Protein AF-A0A371FPP7-F1 (afdb_monomer)

Mean predicted aligned error: 8.83 Å

Structure (mmCIF, N/CA/C/O backbone):
data_AF-A0A371FPP7-F1
#
_entry.id   AF-A0A371FPP7-F1
#
loop_
_atom_site.group_PDB
_atom_site.id
_atom_site.type_symbol
_atom_site.label_atom_id
_atom_site.label_alt_id
_atom_site.label_comp_id
_atom_site.label_asym_id
_atom_site.label_entity_id
_atom_site.label_seq_id
_atom_site.pdbx_PDB_ins_code
_atom_site.Cartn_x
_atom_site.Cartn_y
_atom_site.Cartn_z
_atom_site.occupancy
_atom_site.B_iso_or_equiv
_atom_site.auth_seq_id
_atom_site.auth_comp_id
_atom_site.auth_asym_id
_atom_site.auth_atom_id
_atom_site.pdbx_PDB_model_num
ATOM 1 N N . MET A 1 1 ? -3.576 8.009 19.409 1.00 37.88 1 MET A N 1
ATOM 2 C CA . MET A 1 1 ? -2.426 7.963 18.478 1.00 37.88 1 MET A CA 1
ATOM 3 C C . MET A 1 1 ? -2.547 6.684 17.661 1.00 37.88 1 MET A C 1
ATOM 5 O O . MET A 1 1 ? -2.646 5.624 18.261 1.00 37.88 1 MET A O 1
ATOM 9 N N . ASN A 1 2 ? -2.666 6.778 16.332 1.00 48.53 2 ASN A N 1
ATOM 10 C CA . ASN A 1 2 ? -2.772 5.599 15.461 1.00 48.53 2 ASN A CA 1
ATOM 11 C C . ASN A 1 2 ? -1.370 5.048 15.191 1.00 48.53 2 ASN A C 1
ATOM 13 O O . ASN A 1 2 ? -0.544 5.763 14.635 1.00 48.53 2 ASN A O 1
ATOM 17 N N . GLN A 1 3 ? -1.147 3.794 15.583 1.00 54.75 3 GLN A N 1
ATOM 18 C CA . GLN A 1 3 ? 0.154 3.118 15.703 1.00 54.75 3 GLN A CA 1
ATOM 19 C C . GLN A 1 3 ? 0.958 2.944 14.399 1.00 54.75 3 GLN A C 1
ATOM 21 O O . GLN A 1 3 ? 2.100 2.514 14.462 1.00 54.75 3 GLN A O 1
ATOM 26 N N . ASN A 1 4 ? 0.403 3.282 13.231 1.00 61.25 4 ASN A N 1
ATOM 27 C CA . ASN A 1 4 ? 1.041 2.985 11.940 1.00 61.25 4 ASN A CA 1
ATOM 28 C C . ASN A 1 4 ? 1.651 4.213 11.251 1.00 61.25 4 ASN A C 1
ATOM 30 O O . ASN A 1 4 ? 2.211 4.075 10.172 1.00 61.25 4 ASN A O 1
ATOM 34 N N . LYS A 1 5 ? 1.516 5.421 11.817 1.00 62.41 5 LYS A N 1
ATOM 35 C CA . LYS A 1 5 ? 2.076 6.633 11.191 1.00 62.41 5 LYS A CA 1
ATOM 36 C C . LYS A 1 5 ? 3.601 6.664 11.207 1.00 62.41 5 LYS A C 1
ATOM 38 O O . LYS A 1 5 ? 4.182 7.240 10.300 1.00 62.41 5 LYS A O 1
ATOM 43 N N . ASP A 1 6 ? 4.208 6.021 12.198 1.00 66.12 6 ASP A N 1
ATOM 44 C CA . ASP A 1 6 ? 5.658 6.024 12.407 1.00 66.12 6 ASP A CA 1
ATOM 45 C C . ASP A 1 6 ? 6.396 5.093 11.424 1.00 66.12 6 ASP A C 1
ATOM 47 O O . ASP A 1 6 ? 7.619 5.041 11.424 1.00 66.12 6 ASP A O 1
ATOM 51 N N . TRP A 1 7 ? 5.665 4.342 10.587 1.00 66.69 7 TRP A N 1
ATOM 52 C CA . TRP A 1 7 ? 6.228 3.485 9.533 1.00 66.69 7 TRP A CA 1
ATOM 53 C C . TRP A 1 7 ? 6.552 4.231 8.237 1.00 66.69 7 TRP A C 1
ATOM 55 O O . TRP A 1 7 ? 7.051 3.607 7.307 1.00 66.69 7 TRP A O 1
ATOM 65 N N . PHE A 1 8 ? 6.232 5.522 8.165 1.00 63.94 8 PHE A N 1
ATOM 66 C CA . PHE A 1 8 ? 6.387 6.337 6.966 1.00 63.94 8 PHE A CA 1
ATOM 67 C C . PHE A 1 8 ? 7.377 7.469 7.238 1.00 63.94 8 PHE A C 1
ATOM 69 O O . PHE A 1 8 ? 7.278 8.151 8.260 1.00 63.94 8 PHE A O 1
ATOM 76 N N . GLU A 1 9 ? 8.301 7.689 6.309 1.00 62.38 9 GLU A N 1
ATOM 77 C CA . GLU A 1 9 ? 9.255 8.799 6.335 1.00 62.38 9 GLU A CA 1
ATOM 78 C C . GLU A 1 9 ? 8.599 10.121 5.947 1.00 62.38 9 GLU A C 1
ATOM 80 O O . GLU A 1 9 ? 8.885 11.160 6.545 1.00 62.38 9 GLU A O 1
ATOM 85 N N . THR A 1 10 ? 7.676 10.091 4.982 1.00 61.66 10 THR A N 1
ATOM 86 C CA . THR A 1 10 ? 6.939 11.278 4.547 1.00 61.66 10 THR A CA 1
ATOM 87 C C . THR A 1 10 ? 5.434 11.030 4.528 1.00 61.66 10 THR A C 1
ATOM 89 O O . THR A 1 10 ? 4.866 10.281 3.735 1.00 61.66 10 THR A O 1
ATOM 92 N N . TYR A 1 11 ? 4.733 11.744 5.411 1.00 63.34 11 TYR A N 1
ATOM 93 C CA . TYR A 1 11 ? 3.279 11.701 5.495 1.00 63.34 11 TYR A CA 1
ATOM 94 C C . TYR A 1 11 ? 2.643 12.908 4.809 1.00 63.34 11 TYR A C 1
ATOM 96 O O . TYR A 1 11 ? 2.662 14.022 5.337 1.00 63.34 11 TYR A O 1
ATOM 104 N N . LYS A 1 12 ? 1.975 12.673 3.679 1.00 66.06 12 LYS A N 1
ATOM 105 C CA . LYS A 1 12 ? 1.112 13.672 3.045 1.00 66.06 12 LYS A CA 1
ATOM 106 C C . LYS A 1 12 ? -0.324 13.176 3.042 1.00 66.06 12 LYS A C 1
ATOM 108 O O . LYS A 1 12 ? -0.688 12.321 2.254 1.00 66.06 12 LYS A O 1
ATOM 113 N N . LYS A 1 13 ? -1.169 13.732 3.913 1.00 67.06 13 LYS A N 1
ATOM 114 C CA . LYS A 1 13 ? -2.587 13.354 3.964 1.00 67.06 13 LYS A CA 1
ATOM 115 C C . LYS A 1 13 ? -3.315 13.836 2.707 1.00 67.06 13 LYS A C 1
ATOM 117 O O . LYS A 1 13 ? -3.762 14.979 2.663 1.00 67.06 13 LYS A O 1
ATOM 122 N N . ILE A 1 14 ? -3.466 12.956 1.727 1.00 66.44 14 ILE A N 1
ATOM 123 C CA . ILE A 1 14 ? -4.298 13.179 0.541 1.00 66.44 14 ILE A CA 1
ATOM 124 C C . ILE A 1 14 ? -5.608 12.410 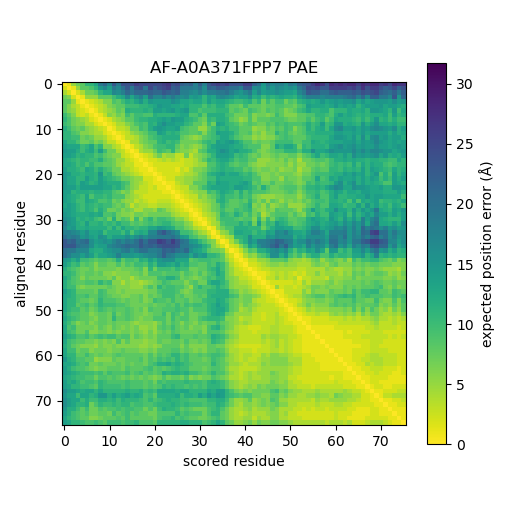0.735 1.00 66.44 14 ILE A C 1
ATOM 126 O O . ILE A 1 14 ? -5.602 11.286 1.240 1.00 66.44 14 IL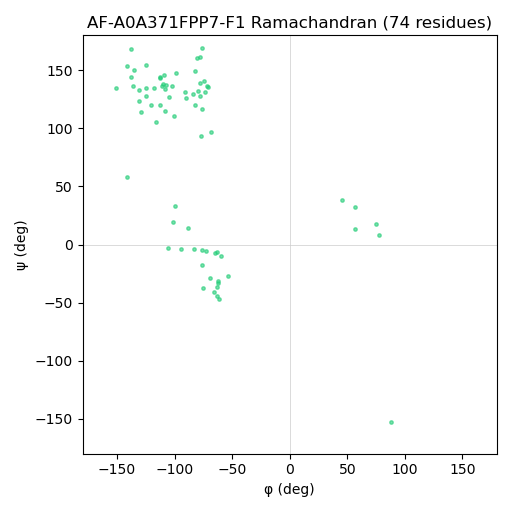E A O 1
ATOM 130 N N . ASP A 1 15 ? -6.742 13.031 0.409 1.00 70.25 15 ASP A N 1
ATOM 131 C CA . ASP A 1 15 ? -8.032 12.339 0.407 1.00 70.25 15 ASP A CA 1
ATOM 132 C C . ASP A 1 15 ? -8.130 11.481 -0.860 1.00 70.25 15 ASP A C 1
ATOM 134 O O . ASP A 1 15 ? -8.495 11.975 -1.922 1.00 70.25 15 ASP A O 1
ATOM 138 N N . ALA A 1 16 ? -7.748 10.208 -0.755 1.00 69.38 16 ALA A N 1
ATOM 139 C CA . ALA A 1 16 ? -7.672 9.282 -1.889 1.00 69.38 16 ALA A CA 1
ATOM 140 C C . ALA A 1 16 ? -9.004 8.549 -2.151 1.00 69.38 16 ALA A C 1
ATOM 142 O O . ALA A 1 16 ? -9.053 7.536 -2.852 1.00 69.38 16 ALA A O 1
ATOM 143 N N . GLY A 1 17 ? -10.096 9.030 -1.548 1.00 76.62 17 GLY A N 1
ATOM 144 C CA . GLY A 1 17 ? -11.435 8.479 -1.712 1.00 76.62 17 GLY A CA 1
ATOM 145 C C . GLY A 1 17 ? -11.779 7.353 -0.734 1.00 76.62 17 GLY A C 1
ATOM 146 O O . GLY A 1 17 ? -11.312 7.301 0.411 1.00 76.62 17 GLY A O 1
ATOM 147 N N . ILE A 1 18 ? -12.685 6.475 -1.170 1.00 73.94 18 ILE A N 1
ATOM 148 C CA . ILE A 1 18 ? -13.325 5.451 -0.339 1.00 73.94 18 ILE A CA 1
ATOM 149 C C . ILE A 1 18 ? -13.112 4.072 -0.962 1.00 73.94 18 ILE A C 1
ATOM 151 O O . ILE A 1 18 ? -13.339 3.880 -2.152 1.00 73.94 18 ILE A O 1
ATOM 155 N N . VAL A 1 19 ? -12.739 3.094 -0.137 1.00 73.00 19 VAL A N 1
ATOM 156 C CA . VAL A 1 19 ? -12.724 1.671 -0.504 1.00 73.00 19 VAL A CA 1
ATOM 157 C C . VAL A 1 19 ? -13.850 0.949 0.221 1.00 73.00 19 VAL A C 1
ATOM 159 O O . VAL A 1 19 ? -14.039 1.124 1.429 1.00 73.00 19 VAL A O 1
ATOM 162 N N . PHE A 1 20 ? -14.585 0.119 -0.515 1.00 75.25 20 PHE A N 1
ATOM 163 C CA . PHE A 1 20 ? -15.562 -0.804 0.047 1.00 75.25 20 PHE A CA 1
ATOM 164 C C . PHE A 1 20 ? -14.879 -2.131 0.365 1.00 75.25 20 PHE A C 1
ATOM 166 O O . PHE A 1 20 ? -14.218 -2.729 -0.479 1.00 75.25 20 PHE A O 1
ATOM 173 N N . LEU A 1 21 ? -15.015 -2.576 1.609 1.00 77.19 21 LEU A N 1
ATOM 174 C CA . LEU A 1 21 ? -14.548 -3.893 2.032 1.00 77.19 21 LEU A CA 1
ATOM 175 C C . LEU A 1 21 ? -15.517 -4.982 1.544 1.00 77.19 21 LEU A C 1
ATOM 177 O O . LEU A 1 21 ? -16.645 -4.682 1.166 1.00 77.19 21 LEU A O 1
ATOM 181 N N . GLY A 1 22 ? -15.128 -6.257 1.649 1.00 70.12 22 GLY A N 1
ATOM 182 C CA . GLY A 1 22 ? -15.984 -7.393 1.260 1.00 70.12 22 GLY A CA 1
ATOM 183 C C . GLY A 1 22 ? -17.322 -7.499 2.013 1.00 70.12 22 GLY A C 1
ATOM 184 O O . GLY A 1 22 ? -18.185 -8.271 1.624 1.00 70.12 22 GLY A O 1
ATOM 185 N N . ASN A 1 23 ? -17.518 -6.712 3.075 1.00 81.19 23 ASN A N 1
ATOM 186 C CA . ASN A 1 23 ? -18.790 -6.560 3.789 1.00 81.19 23 ASN A CA 1
ATOM 1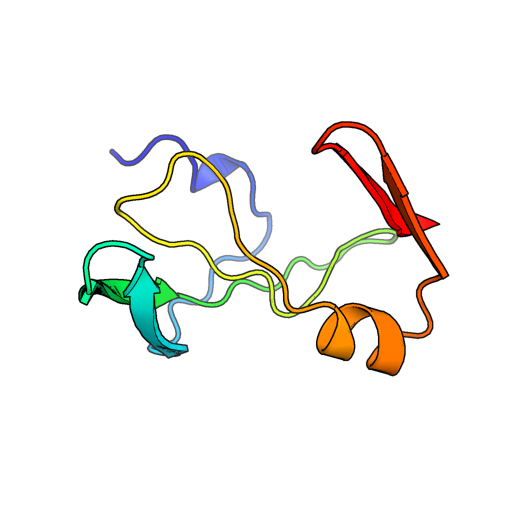87 C C . ASN A 1 23 ? -19.548 -5.268 3.416 1.00 81.19 23 ASN A C 1
ATOM 189 O O . ASN A 1 23 ? -20.354 -4.781 4.208 1.00 81.19 23 ASN A O 1
ATOM 193 N N . ASN A 1 24 ? -19.228 -4.664 2.270 1.00 80.00 24 ASN A N 1
ATOM 194 C CA . ASN A 1 24 ? -19.753 -3.396 1.757 1.00 80.00 24 ASN A CA 1
ATOM 195 C C . ASN A 1 24 ? -19.575 -2.177 2.679 1.00 80.00 24 ASN A C 1
ATOM 197 O O . ASN A 1 24 ? -20.154 -1.118 2.432 1.00 80.00 24 ASN A O 1
ATOM 201 N N . LYS A 1 25 ? -18.747 -2.259 3.728 1.00 79.12 25 LYS A N 1
ATOM 202 C CA . LYS A 1 25 ? -18.445 -1.087 4.555 1.00 79.12 25 LYS A CA 1
ATOM 203 C C . LYS A 1 25 ? -17.426 -0.191 3.858 1.00 79.12 25 LYS A C 1
ATOM 205 O O . LYS A 1 25 ? -16.335 -0.634 3.502 1.00 79.12 25 LYS A O 1
ATOM 210 N N . ALA A 1 26 ? -17.775 1.086 3.751 1.00 74.38 26 ALA A N 1
ATOM 211 C CA . ALA A 1 26 ? -16.906 2.150 3.272 1.00 74.38 26 ALA A CA 1
ATOM 212 C C . ALA A 1 26 ? -15.787 2.480 4.279 1.00 74.38 26 ALA A C 1
ATOM 214 O O . ALA A 1 26 ? -16.019 2.634 5.489 1.00 74.38 26 ALA A O 1
ATOM 215 N N . CYS A 1 27 ? -14.569 2.633 3.765 1.00 71.12 27 CYS A N 1
ATOM 216 C CA . CYS A 1 27 ? -13.388 3.044 4.509 1.00 71.12 27 CYS A CA 1
ATOM 217 C C . CYS A 1 27 ? -12.657 4.179 3.788 1.00 71.12 27 CYS A C 1
ATOM 219 O O . CYS A 1 27 ? -12.412 4.090 2.589 1.00 71.12 27 CYS A O 1
ATOM 221 N N . LYS A 1 28 ? -12.285 5.227 4.533 1.00 69.81 28 LYS A N 1
ATOM 222 C CA . LYS A 1 28 ? -11.501 6.347 4.004 1.00 69.81 28 LYS A CA 1
ATOM 223 C C . LYS A 1 28 ? -10.062 5.917 3.739 1.00 69.81 28 LYS A C 1
ATOM 225 O O . LYS A 1 28 ? -9.457 5.258 4.590 1.00 69.81 28 LYS A O 1
ATOM 230 N N . VAL A 1 29 ? -9.541 6.341 2.596 1.00 59.19 29 VAL A N 1
ATOM 231 C CA . VAL A 1 29 ? -8.198 6.019 2.135 1.00 59.19 29 VAL A CA 1
ATOM 232 C C . VAL A 1 29 ? -7.315 7.261 2.162 1.00 59.19 29 VAL A C 1
ATOM 234 O O . VAL A 1 29 ? -7.751 8.346 1.784 1.00 59.19 29 VAL A O 1
ATOM 237 N N . VAL A 1 30 ? -6.084 7.106 2.644 1.00 58.78 30 VAL A N 1
ATOM 238 C CA . VAL A 1 30 ? -5.070 8.165 2.672 1.00 58.78 30 VAL A CA 1
ATOM 239 C C . VAL A 1 30 ? -3.822 7.651 1.966 1.00 58.78 30 VAL A C 1
ATOM 241 O O . VAL A 1 30 ? -3.352 6.571 2.307 1.00 58.78 30 VAL A O 1
ATOM 244 N N . GLU A 1 31 ? -3.301 8.392 0.993 1.00 60.38 31 GLU A N 1
ATOM 245 C CA . GLU A 1 31 ? -2.035 8.067 0.313 1.00 60.38 31 GLU A CA 1
ATOM 246 C C . GLU A 1 31 ? -0.818 8.546 1.114 1.00 60.38 31 GLU A C 1
ATOM 248 O O . GLU A 1 31 ? -0.895 9.545 1.829 1.00 60.38 31 GLU A O 1
ATOM 253 N N . MET A 1 32 ? 0.302 7.832 0.997 1.00 63.09 32 MET A N 1
ATOM 254 C CA . MET A 1 32 ? 1.610 8.188 1.562 1.00 63.09 32 MET A CA 1
ATOM 255 C C . MET A 1 32 ? 2.716 7.959 0.516 1.00 63.09 32 MET A C 1
ATOM 257 O O . MET A 1 32 ? 2.585 7.095 -0.351 1.00 63.09 32 MET A O 1
ATOM 261 N N . PHE A 1 33 ? 3.791 8.748 0.594 1.00 53.19 33 PHE A N 1
ATOM 262 C CA . PHE A 1 33 ? 4.941 8.707 -0.314 1.00 53.19 33 PHE A CA 1
ATOM 263 C C . PHE A 1 33 ? 6.211 8.669 0.534 1.00 53.19 33 PHE A C 1
ATOM 265 O O . PHE A 1 33 ? 6.390 9.579 1.336 1.00 53.19 33 PHE A O 1
ATOM 272 N N . ASP A 1 34 ? 7.080 7.674 0.364 1.00 57.34 34 ASP A N 1
ATOM 273 C CA . ASP A 1 34 ? 8.359 7.586 1.089 1.00 57.34 34 ASP A CA 1
ATOM 274 C C . ASP A 1 34 ? 9.547 7.764 0.122 1.00 57.34 34 ASP A C 1
ATOM 276 O O . ASP A 1 34 ? 9.500 7.379 -1.046 1.00 57.34 34 ASP A O 1
ATOM 280 N N . GLY A 1 35 ? 10.603 8.427 0.580 1.00 50.91 35 GLY A N 1
ATOM 281 C CA . GLY A 1 35 ? 11.656 8.995 -0.266 1.00 50.91 35 GLY A CA 1
ATOM 282 C C . GLY A 1 35 ? 12.947 8.175 -0.378 1.00 50.91 35 GLY A C 1
ATOM 283 O O . GLY A 1 35 ? 14.001 8.795 -0.482 1.00 50.91 35 GLY A O 1
ATOM 284 N N . MET A 1 36 ? 12.913 6.833 -0.346 1.00 46.97 36 MET A N 1
ATOM 285 C CA . MET A 1 36 ? 14.128 5.985 -0.289 1.00 46.97 36 MET A CA 1
ATOM 286 C C . MET A 1 36 ? 14.125 4.726 -1.186 1.00 46.97 36 MET A C 1
ATOM 288 O O . MET A 1 36 ? 13.101 4.301 -1.719 1.00 46.97 36 ME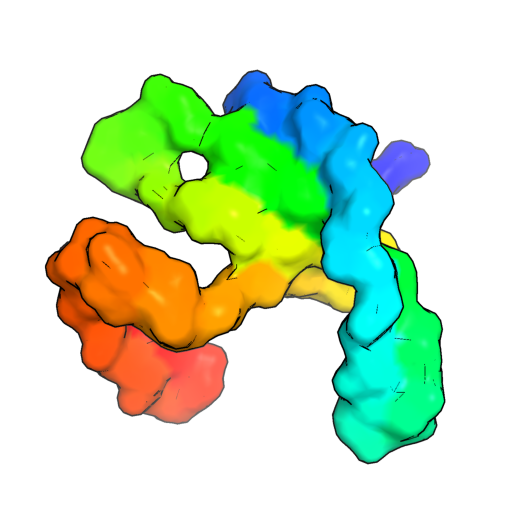T A O 1
ATOM 292 N N . ASP A 1 37 ? 15.306 4.103 -1.316 1.00 45.22 37 ASP A N 1
ATOM 293 C CA . ASP A 1 37 ? 15.740 3.240 -2.434 1.00 45.22 37 ASP A CA 1
ATOM 294 C C . ASP A 1 37 ? 14.993 1.907 -2.655 1.00 45.22 37 ASP A C 1
ATOM 296 O O . ASP A 1 37 ? 15.189 1.263 -3.685 1.00 45.22 37 ASP A O 1
ATOM 300 N N . LYS A 1 38 ? 14.089 1.491 -1.760 1.00 56.25 38 LYS A N 1
ATOM 301 C CA . LYS A 1 38 ? 13.066 0.465 -2.062 1.00 56.25 38 LYS A CA 1
ATOM 302 C C . LYS A 1 38 ? 11.730 0.803 -1.402 1.00 56.25 38 LYS A C 1
ATOM 304 O O . LYS A 1 38 ? 11.203 0.036 -0.599 1.00 56.25 38 LYS A O 1
ATOM 309 N N . VAL A 1 39 ? 11.186 1.969 -1.729 1.00 63.00 39 VAL A N 1
ATOM 310 C CA . VAL A 1 39 ? 9.845 2.381 -1.309 1.00 63.00 39 VAL A CA 1
ATOM 311 C C . VAL A 1 39 ? 8.800 1.976 -2.346 1.00 63.00 39 VAL A C 1
ATOM 313 O O . VAL A 1 39 ? 8.928 2.284 -3.528 1.00 63.00 39 VAL A O 1
ATOM 316 N N . LEU A 1 40 ? 7.714 1.354 -1.881 1.00 65.06 40 LEU A N 1
ATOM 317 C CA . LEU A 1 40 ? 6.480 1.244 -2.652 1.00 65.06 40 LEU A CA 1
ATOM 318 C C . LEU A 1 40 ? 5.742 2.587 -2.621 1.00 65.06 40 LEU A C 1
ATOM 320 O O . LEU A 1 40 ? 5.329 3.047 -1.557 1.00 65.06 40 LEU A O 1
ATOM 324 N N . GLN A 1 41 ? 5.588 3.216 -3.784 1.00 67.69 41 GLN A N 1
ATOM 325 C CA . GLN A 1 41 ? 4.831 4.461 -3.931 1.00 67.69 41 GLN A CA 1
ATOM 326 C C . GLN A 1 41 ? 3.321 4.180 -4.013 1.00 67.69 41 GLN A C 1
ATOM 328 O O . GLN A 1 41 ? 2.898 3.055 -4.275 1.00 67.69 41 GLN A O 1
ATOM 333 N N . GLU A 1 42 ? 2.504 5.204 -3.742 1.00 70.94 42 GLU A N 1
ATOM 334 C CA . GLU A 1 42 ? 1.028 5.130 -3.728 1.00 70.94 42 GLU A CA 1
ATOM 335 C C . GLU A 1 42 ? 0.456 4.066 -2.773 1.00 70.94 42 GLU A C 1
ATOM 337 O O . GLU A 1 42 ? -0.608 3.471 -2.987 1.00 70.94 42 GLU A O 1
ATOM 342 N N . VAL A 1 43 ? 1.160 3.833 -1.663 1.00 73.25 43 VAL A N 1
ATOM 343 C CA . VAL A 1 43 ? 0.656 2.996 -0.580 1.00 73.25 43 VAL A CA 1
ATOM 344 C C . VAL A 1 43 ? -0.427 3.760 0.168 1.00 73.25 43 VAL A C 1
ATOM 346 O O . VAL A 1 43 ? -0.283 4.916 0.568 1.00 73.25 43 VAL A O 1
ATOM 349 N N . ARG A 1 44 ? -1.545 3.076 0.365 1.00 74.81 44 ARG A N 1
ATOM 350 C CA . ARG A 1 44 ? -2.771 3.625 0.913 1.00 74.81 44 ARG A CA 1
ATOM 351 C C . ARG A 1 44 ? -3.002 3.098 2.321 1.00 74.81 44 ARG A C 1
ATOM 353 O O . ARG A 1 44 ? -3.238 1.907 2.529 1.00 74.81 44 ARG A O 1
ATOM 360 N N . TYR A 1 45 ? -2.969 3.990 3.303 1.00 73.81 45 TYR A N 1
ATOM 361 C CA . TYR A 1 45 ? -3.352 3.682 4.673 1.00 73.81 45 TYR A CA 1
ATOM 362 C C . TYR A 1 45 ? -4.868 3.801 4.839 1.00 73.81 45 TYR A C 1
ATOM 364 O O . TYR A 1 45 ? -5.485 4.814 4.497 1.00 73.81 45 TYR A O 1
ATOM 372 N N . ILE A 1 46 ? -5.476 2.764 5.416 1.00 75.62 46 ILE A N 1
ATOM 373 C CA . ILE A 1 46 ? -6.883 2.773 5.806 1.00 75.62 46 ILE A CA 1
ATOM 374 C C . ILE A 1 46 ? -6.966 2.734 7.325 1.00 75.62 46 ILE A C 1
ATOM 376 O O . ILE A 1 46 ? -6.578 1.754 7.950 1.00 75.62 46 ILE A O 1
ATOM 380 N N . LEU A 1 47 ? -7.576 3.766 7.915 1.00 71.19 47 LEU A N 1
ATOM 381 C CA . LEU A 1 47 ? -7.699 3.941 9.371 1.00 71.19 47 LEU A CA 1
ATOM 382 C C . LEU A 1 47 ? -8.312 2.739 10.112 1.00 71.19 47 LEU A C 1
ATOM 384 O O . LEU A 1 47 ? -8.060 2.558 11.297 1.00 71.19 47 LEU A O 1
ATOM 388 N N . LYS A 1 48 ? -9.145 1.943 9.431 1.00 73.75 48 LYS A N 1
ATOM 389 C CA . LYS A 1 48 ? -9.823 0.764 9.994 1.00 73.75 48 LYS A CA 1
ATOM 390 C C . LYS A 1 48 ? -9.080 -0.558 9.750 1.00 73.75 48 LYS A C 1
ATOM 392 O O . LYS A 1 48 ? -9.551 -1.591 10.218 1.00 73.75 48 LYS A O 1
ATOM 397 N N . LEU A 1 49 ? -7.965 -0.555 9.015 1.00 73.56 49 LEU A N 1
ATOM 398 C CA . LEU A 1 49 ? -7.190 -1.756 8.702 1.00 73.56 49 LEU A CA 1
ATOM 399 C C . LEU A 1 49 ? -5.859 -1.762 9.457 1.00 73.56 49 LEU A C 1
ATOM 401 O O . LEU A 1 49 ? -5.232 -0.729 9.670 1.00 73.56 49 LEU A O 1
ATOM 405 N N . LYS A 1 50 ? -5.410 -2.963 9.838 1.00 72.69 50 LYS A N 1
ATOM 406 C CA . LYS A 1 50 ? -4.103 -3.167 10.486 1.00 72.69 50 LYS A CA 1
ATOM 407 C C . LYS A 1 50 ? -2.929 -3.097 9.503 1.00 72.69 50 LYS A C 1
ATOM 409 O O . LYS A 1 50 ? -1.790 -2.967 9.935 1.00 72.69 50 LYS A O 1
ATOM 414 N N . ARG A 1 51 ? -3.203 -3.231 8.202 1.00 74.19 51 ARG A N 1
ATOM 415 C CA . ARG A 1 51 ? -2.220 -3.267 7.113 1.00 74.19 51 ARG A CA 1
ATOM 416 C C . ARG A 1 51 ? -2.549 -2.189 6.082 1.00 74.19 51 ARG A C 1
ATOM 418 O O . ARG A 1 51 ? -3.712 -1.806 5.948 1.00 74.19 51 ARG A O 1
ATOM 425 N N . ASN A 1 52 ? -1.530 -1.740 5.359 1.00 77.31 52 ASN A N 1
ATOM 426 C CA . ASN A 1 52 ? -1.685 -0.820 4.236 1.00 77.31 52 ASN A CA 1
ATOM 427 C C . ASN A 1 52 ? -2.176 -1.567 2.988 1.00 77.31 52 ASN A C 1
ATOM 429 O O . ASN A 1 52 ? -2.055 -2.790 2.898 1.00 77.31 52 ASN A O 1
ATOM 433 N N . LEU A 1 53 ? -2.721 -0.827 2.027 1.00 80.31 53 LEU A N 1
ATOM 434 C CA . LEU A 1 53 ? -3.123 -1.336 0.722 1.00 80.31 53 LEU A CA 1
ATOM 435 C C . LEU A 1 53 ? -2.239 -0.756 -0.372 1.00 80.31 53 LEU A C 1
ATOM 437 O O . LEU A 1 53 ? -1.904 0.421 -0.348 1.00 80.31 53 LEU A O 1
ATOM 441 N N . ILE A 1 54 ? -1.954 -1.567 -1.379 1.00 81.62 54 ILE A N 1
ATOM 442 C CA . 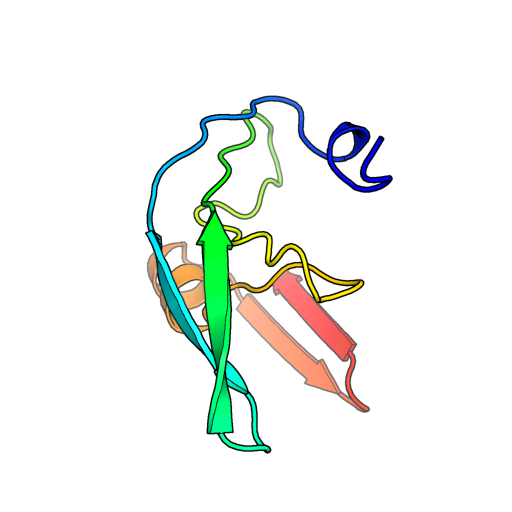ILE A 1 54 ? -1.367 -1.128 -2.639 1.00 81.62 54 ILE A CA 1
ATOM 443 C C . ILE A 1 54 ? -2.081 -1.854 -3.776 1.00 81.62 54 ILE A C 1
ATOM 445 O O . ILE A 1 54 ? -2.520 -2.995 -3.609 1.00 81.62 54 ILE A O 1
ATOM 449 N N . SER A 1 55 ? -2.274 -1.170 -4.902 1.00 83.62 55 SER A N 1
ATOM 450 C CA . SER A 1 55 ? -2.799 -1.805 -6.110 1.00 83.62 55 SER A CA 1
ATOM 451 C C . SER A 1 55 ? -1.685 -2.591 -6.793 1.00 83.62 55 SER A C 1
ATOM 453 O O . SER A 1 55 ? -0.573 -2.087 -6.918 1.00 83.62 55 SER A O 1
ATOM 455 N N . LEU A 1 56 ? -1.982 -3.786 -7.302 1.00 85.50 56 LEU A N 1
ATOM 456 C CA . LEU A 1 56 ? -1.028 -4.508 -8.150 1.00 85.50 56 LEU A CA 1
ATOM 457 C C . LEU A 1 56 ? -0.711 -3.725 -9.431 1.00 85.50 56 LEU A C 1
ATOM 459 O O . LEU A 1 56 ? 0.436 -3.704 -9.849 1.00 85.50 56 LEU A O 1
ATOM 463 N N . GLY A 1 57 ? -1.679 -2.980 -9.977 1.00 86.19 57 GLY A N 1
ATOM 464 C CA . GLY A 1 57 ? -1.438 -2.110 -11.131 1.00 86.19 57 GLY A CA 1
ATOM 465 C C . GLY A 1 57 ? -0.430 -0.989 -10.849 1.00 86.19 57 GLY A C 1
ATOM 466 O O . GLY A 1 57 ? 0.329 -0.625 -11.738 1.00 86.19 57 GLY A O 1
ATOM 467 N N . THR A 1 58 ? -0.364 -0.479 -9.612 1.00 84.44 58 THR A N 1
ATOM 468 C CA . THR A 1 58 ? 0.689 0.471 -9.203 1.00 84.44 58 THR A CA 1
ATOM 469 C C . THR A 1 58 ? 2.061 -0.208 -9.231 1.00 84.44 58 THR A C 1
ATOM 471 O O . THR A 1 58 ? 3.028 0.386 -9.698 1.00 84.44 58 THR A O 1
ATOM 474 N N . LEU A 1 59 ? 2.149 -1.465 -8.773 1.00 85.56 59 LEU A N 1
ATOM 475 C CA . LEU A 1 59 ? 3.387 -2.247 -8.852 1.00 85.56 59 LEU A CA 1
ATOM 476 C C . LEU A 1 59 ? 3.803 -2.487 -10.309 1.00 85.56 59 LEU A C 1
ATOM 478 O O . LEU A 1 59 ? 4.964 -2.275 -10.645 1.00 85.56 59 LEU A O 1
ATOM 482 N N . ASP A 1 60 ? 2.854 -2.857 -11.172 1.00 86.00 60 ASP A N 1
ATOM 483 C CA . ASP A 1 60 ? 3.096 -3.085 -12.600 1.00 86.00 60 ASP A CA 1
ATOM 484 C C . ASP A 1 60 ? 3.596 -1.813 -13.304 1.00 86.00 60 ASP A C 1
ATOM 486 O O . ASP A 1 60 ? 4.594 -1.855 -14.021 1.00 86.00 60 ASP A O 1
ATOM 490 N N . VAL A 1 61 ? 2.952 -0.663 -13.064 1.00 85.81 61 VAL A N 1
ATOM 491 C CA . VAL A 1 61 ? 3.380 0.638 -13.615 1.00 85.81 61 VAL A CA 1
ATOM 492 C C . VAL A 1 61 ? 4.767 1.034 -13.104 1.00 85.81 61 VAL A C 1
ATOM 494 O O . VAL A 1 61 ? 5.561 1.589 -13.860 1.00 85.81 61 VAL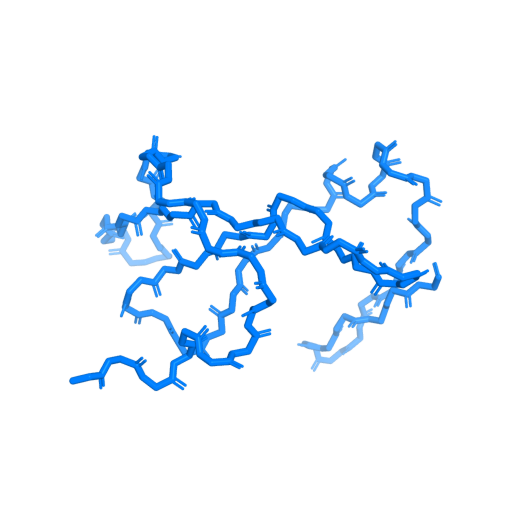 A O 1
ATOM 497 N N . GLY A 1 62 ? 5.080 0.715 -11.846 1.00 82.69 62 GLY A N 1
ATOM 498 C CA . GLY A 1 62 ? 6.410 0.906 -11.267 1.00 82.69 62 GLY A CA 1
ATOM 499 C C . GLY A 1 62 ? 7.471 -0.079 -11.775 1.00 82.69 62 GLY A C 1
ATOM 500 O O . GLY A 1 62 ? 8.638 0.067 -11.423 1.00 82.69 62 GLY A O 1
ATOM 501 N N . GLY A 1 63 ? 7.093 -1.072 -12.591 1.00 85.38 63 GLY A N 1
ATOM 502 C CA . GLY A 1 63 ? 8.000 -2.090 -13.124 1.00 85.38 63 GLY A CA 1
ATOM 503 C C . GLY A 1 63 ? 8.411 -3.160 -12.109 1.00 85.38 63 GLY A C 1
ATOM 504 O O . GLY A 1 63 ? 9.403 -3.858 -12.324 1.00 85.38 63 GLY A O 1
ATOM 505 N N . TYR A 1 64 ? 7.676 -3.299 -11.004 1.00 85.50 64 TYR A N 1
ATOM 506 C CA . TYR A 1 64 ? 7.984 -4.270 -9.961 1.00 85.50 64 TYR A CA 1
ATOM 507 C C . TYR A 1 64 ? 7.502 -5.670 -10.335 1.00 85.50 64 TYR A C 1
ATOM 509 O O . TYR A 1 64 ? 6.333 -5.884 -10.658 1.00 85.50 64 TYR A O 1
ATOM 517 N N . GLY A 1 65 ? 8.378 -6.661 -10.177 1.00 88.31 65 GLY A N 1
ATOM 518 C CA . GLY A 1 65 ? 7.953 -8.057 -10.176 1.00 88.31 65 GLY A CA 1
ATOM 519 C C . GLY A 1 65 ? 7.254 -8.390 -8.859 1.00 88.31 65 GLY A C 1
ATOM 520 O O . GLY A 1 65 ? 7.713 -7.984 -7.793 1.00 88.31 65 GLY A O 1
ATOM 521 N N . TYR A 1 66 ? 6.180 -9.177 -8.886 1.00 90.06 66 TYR A N 1
ATOM 522 C CA . TYR A 1 66 ? 5.571 -9.683 -7.656 1.00 90.06 66 TYR A CA 1
ATOM 523 C C . TYR A 1 66 ? 5.091 -11.126 -7.777 1.00 90.06 66 TYR A C 1
ATOM 525 O O . TYR A 1 66 ? 4.764 -11.626 -8.850 1.00 90.06 66 TYR A O 1
ATOM 533 N N . LYS A 1 67 ? 5.040 -11.809 -6.632 1.00 92.31 67 LYS A N 1
ATOM 534 C CA . LYS A 1 67 ? 4.469 -13.149 -6.487 1.00 92.31 67 LYS A CA 1
ATOM 535 C C . LYS A 1 67 ? 3.614 -13.205 -5.230 1.00 92.31 67 LYS A C 1
ATOM 537 O O . LYS A 1 67 ? 4.033 -12.725 -4.176 1.00 92.31 67 LYS A O 1
ATOM 542 N N . SER A 1 68 ? 2.440 -13.823 -5.333 1.00 90.62 68 SER A N 1
ATOM 543 C CA . SER A 1 68 ? 1.601 -14.125 -4.174 1.00 90.62 68 SER A CA 1
ATOM 544 C C . SER A 1 68 ? 1.610 -15.618 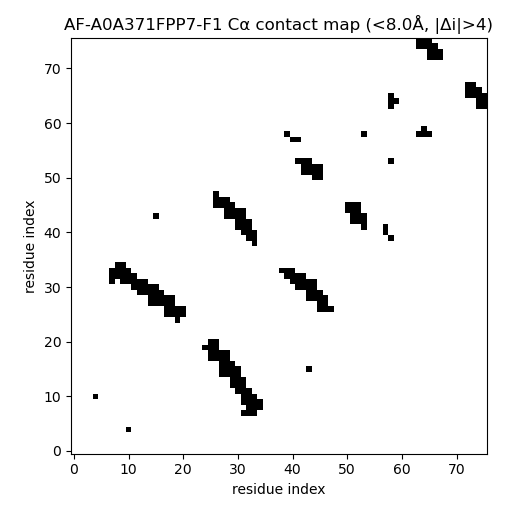-3.864 1.00 90.62 68 SER A C 1
ATOM 546 O O . SER A 1 68 ? 1.541 -16.439 -4.777 1.00 90.62 68 SER A O 1
ATOM 548 N N . ASP A 1 69 ? 1.716 -15.957 -2.580 1.00 92.12 69 ASP A N 1
ATOM 549 C CA . ASP A 1 69 ? 1.592 -17.324 -2.078 1.00 92.12 69 ASP A CA 1
ATOM 550 C C . ASP A 1 69 ? 1.060 -17.324 -0.637 1.00 92.12 69 ASP A C 1
ATOM 552 O O . ASP A 1 69 ? 1.501 -16.525 0.190 1.00 92.12 69 ASP A O 1
ATOM 556 N N . GLN A 1 70 ? 0.087 -18.191 -0.340 1.00 91.31 70 GLN A N 1
ATOM 557 C CA . GLN A 1 70 ? -0.527 -18.358 0.990 1.00 91.31 70 GLN A CA 1
ATOM 558 C C . GLN A 1 70 ? -0.903 -17.042 1.711 1.00 91.31 70 GLN A C 1
ATOM 560 O O . GLN A 1 70 ? -0.737 -16.902 2.922 1.00 91.31 70 GLN A O 1
ATOM 565 N N . GLY A 1 71 ? -1.397 -16.042 0.974 1.00 82.19 71 GLY A N 1
ATOM 566 C CA . GLY A 1 71 ? -1.773 -14.739 1.543 1.00 82.19 71 GLY A CA 1
ATOM 567 C C . GLY A 1 71 ? -0.598 -13.799 1.846 1.00 82.19 71 GLY A C 1
ATOM 568 O O . GLY A 1 71 ? -0.804 -12.737 2.437 1.00 82.19 71 GLY A O 1
ATOM 569 N N . ASN A 1 72 ? 0.616 -14.156 1.423 1.00 81.19 72 ASN A N 1
ATOM 570 C CA . ASN A 1 72 ? 1.780 -13.280 1.390 1.00 81.19 72 ASN A CA 1
ATOM 571 C C . ASN A 1 72 ? 1.977 -12.725 -0.023 1.00 81.19 72 ASN A C 1
ATOM 573 O O . ASN A 1 72 ? 1.681 -13.392 -1.018 1.00 81.19 72 ASN A O 1
ATOM 577 N N . LEU A 1 73 ? 2.495 -11.501 -0.102 1.00 85.94 73 LEU A N 1
ATOM 578 C CA . LEU A 1 73 ? 2.906 -10.859 -1.345 1.00 85.94 73 LEU A CA 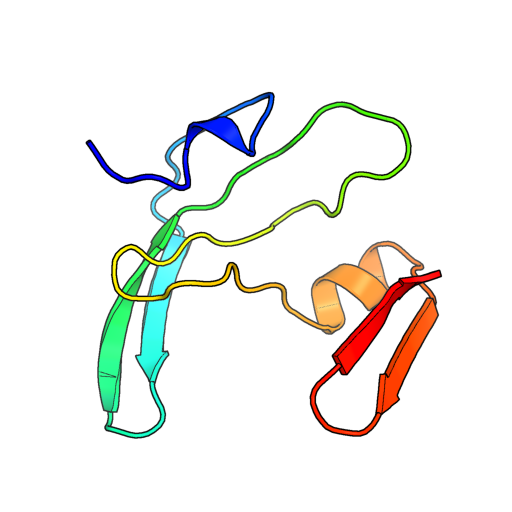1
ATOM 579 C C . LEU A 1 73 ? 4.393 -10.531 -1.230 1.00 85.94 73 LEU A C 1
ATOM 581 O O . LEU A 1 73 ? 4.795 -9.799 -0.327 1.00 85.94 73 LEU A O 1
ATOM 585 N N . LYS A 1 74 ? 5.200 -11.083 -2.134 1.00 85.81 74 LYS A N 1
ATOM 586 C CA . LYS A 1 74 ? 6.613 -10.738 -2.280 1.00 85.81 74 LYS A CA 1
ATOM 587 C C . LYS A 1 74 ? 6.769 -9.862 -3.514 1.00 85.81 74 LYS A C 1
ATOM 589 O O . LYS A 1 74 ? 6.318 -10.253 -4.587 1.00 85.81 74 LYS A O 1
ATOM 594 N N . VAL A 1 75 ? 7.401 -8.709 -3.338 1.00 84.62 75 VAL A N 1
ATOM 595 C CA . VAL A 1 75 ? 7.737 -7.760 -4.406 1.00 84.62 75 VAL A CA 1
ATOM 596 C C . VAL A 1 75 ? 9.258 -7.783 -4.591 1.00 84.62 75 VAL A C 1
ATOM 598 O O . VAL A 1 75 ? 9.981 -7.894 -3.596 1.00 84.62 75 VAL A O 1
ATOM 601 N N . TYR A 1 76 ? 9.728 -7.774 -5.836 1.00 83.19 76 TYR A N 1
ATOM 602 C CA . TYR A 1 76 ? 11.133 -7.933 -6.228 1.00 83.19 76 TYR A CA 1
ATOM 603 C C . TYR A 1 76 ? 11.714 -6.619 -6.748 1.00 83.19 76 TYR A C 1
ATOM 605 O O . TYR A 1 76 ? 11.021 -5.978 -7.568 1.00 83.19 76 TYR A O 1
#

Radius of gyration: 13.09 Å; Cα contacts (8 Å, |Δi|>4): 110; chains: 1; bounding box: 36×32×32 Å

InterPro domains:
  IPR054722 Retrovirus-related Pol polyprotein from transposon TNT 1-94-like, beta-barrel domain [PF22936] (1-64)

Organism: Mucuna pruriens (NCBI:txid157652)

pLDDT: mean 72.48, std 12.15, range [37.88, 92.31]

Sequence (76 aa):
MNQNKDWFETYKKIDAGIVFLGNNKACKVVEMFDGMDKVLQEVRYILKLKRNLISLGTLDVGGYGYKSDQGNLKVY

Solvent-accessible surface area (backbone atoms only — not comparable to full-atom values): 4922 Å² total; per-residue (Å²): 134,74,90,68,63,83,80,51,88,36,86,51,93,40,88,67,50,72,46,68,45,101,81,69,49,76,39,60,31,28,38,36,50,51,95,55,100,86,53,74,67,68,32,28,44,32,90,91,49,100,59,72,45,68,58,6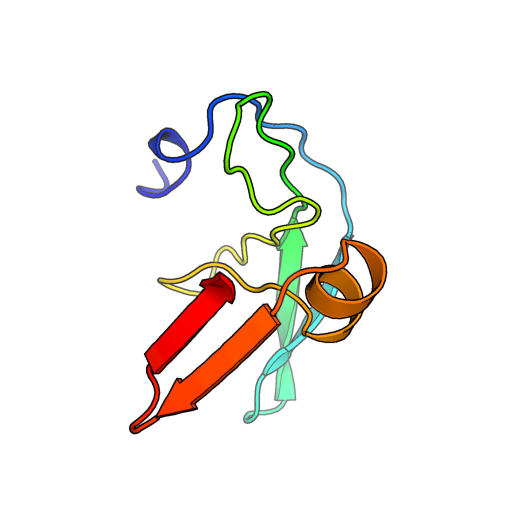7,66,59,38,52,77,70,68,42,49,72,51,74,57,97,93,44,77,50,76,98

Secondary structure (DSSP, 8-state):
--TTGGG-SS---EEEEEEE-TT--EEEEEEE---STTPPTTEEEETT-SS-B--HHHHHHTT--EEEETTEEEE-

Foldseek 3Di:
DQPCPVVAPFADFDFPDWDQDPVRDTWTWGFGAHDDDDDQHRWIDTSPDPDIDDDVVSCVVVVWDWDDDPRDIDID